Protein AF-A0A8S3HU42-F1 (afdb_monomer_lite)

Organism: NCBI:txid392030

Structure (mmCIF, N/CA/C/O backbone):
data_AF-A0A8S3HU42-F1
#
_entry.id   AF-A0A8S3HU42-F1
#
loop_
_atom_site.group_PDB
_atom_site.id
_atom_site.type_symbol
_atom_site.label_atom_id
_atom_site.label_alt_id
_atom_site.label_comp_id
_atom_site.label_asym_id
_atom_site.label_entity_id
_atom_site.label_seq_id
_atom_site.pdbx_PDB_ins_code
_atom_site.Cartn_x
_atom_site.Cartn_y
_atom_site.Cartn_z
_atom_site.occupancy
_atom_site.B_iso_or_equiv
_atom_site.auth_seq_id
_atom_site.auth_comp_id
_atom_site.auth_asym_id
_atom_site.auth_atom_id
_atom_site.pdbx_PDB_model_num
ATOM 1 N N . MET A 1 1 ? -23.505 -16.323 0.533 1.00 40.16 1 MET A N 1
ATOM 2 C CA . MET A 1 1 ? -22.306 -15.643 1.059 1.00 40.16 1 MET A CA 1
ATOM 3 C C . MET A 1 1 ? -21.952 -14.585 0.033 1.00 40.16 1 MET A C 1
ATOM 5 O O . MET A 1 1 ? -21.432 -14.932 -1.016 1.00 40.16 1 MET A O 1
ATOM 9 N N . ASN A 1 2 ? -22.410 -13.351 0.246 1.00 40.56 2 ASN A N 1
ATOM 10 C CA . ASN A 1 2 ? -22.201 -12.259 -0.703 1.00 40.56 2 ASN A CA 1
ATOM 11 C C . ASN A 1 2 ? -20.874 -11.591 -0.357 1.00 40.56 2 ASN A C 1
ATOM 13 O O . ASN A 1 2 ? -20.820 -10.845 0.618 1.00 40.56 2 ASN A O 1
ATOM 17 N N . ALA A 1 3 ? -19.832 -11.875 -1.140 1.00 42.25 3 ALA A N 1
ATOM 18 C CA . ALA A 1 3 ? -18.680 -10.989 -1.212 1.00 42.25 3 ALA A CA 1
ATOM 19 C C . ALA A 1 3 ? -19.200 -9.584 -1.550 1.00 42.25 3 ALA A C 1
ATOM 21 O O . ALA A 1 3 ? -20.074 -9.421 -2.413 1.00 42.25 3 ALA A O 1
ATOM 22 N N . SER A 1 4 ? -18.747 -8.586 -0.797 1.00 45.59 4 SER A N 1
ATOM 23 C CA . SER A 1 4 ? -19.149 -7.199 -1.007 1.00 45.59 4 SER A CA 1
ATOM 24 C C . SER A 1 4 ? -18.791 -6.801 -2.440 1.00 45.59 4 SER A C 1
ATOM 26 O O . SER A 1 4 ? -17.710 -7.123 -2.925 1.00 45.59 4 SER A O 1
ATOM 28 N N . HIS A 1 5 ? -19.676 -6.088 -3.140 1.00 39.41 5 HIS A N 1
ATOM 29 C CA . HIS A 1 5 ? -19.433 -5.641 -4.521 1.00 39.41 5 HIS A CA 1
ATOM 30 C C . HIS A 1 5 ? -18.139 -4.808 -4.667 1.0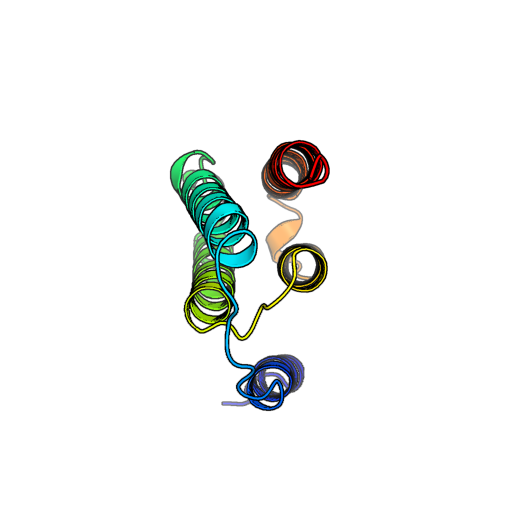0 39.41 5 HIS A C 1
ATOM 32 O O . HIS A 1 5 ? -17.595 -4.707 -5.764 1.00 39.41 5 HIS A O 1
ATOM 38 N N . ALA A 1 6 ? -17.623 -4.246 -3.567 1.00 45.06 6 ALA A N 1
ATOM 39 C CA . ALA A 1 6 ? -16.335 -3.555 -3.522 1.00 45.06 6 ALA A CA 1
ATOM 40 C C . ALA A 1 6 ? -15.127 -4.504 -3.660 1.00 45.06 6 ALA A C 1
ATOM 42 O O . ALA A 1 6 ? -14.125 -4.142 -4.269 1.00 45.06 6 ALA A O 1
ATOM 43 N N . GLU A 1 7 ? -15.235 -5.727 -3.143 1.00 39.06 7 GLU A N 1
ATOM 44 C CA . GLU A 1 7 ? -14.181 -6.749 -3.169 1.00 39.06 7 GLU A CA 1
ATOM 45 C C . GLU A 1 7 ? -13.988 -7.294 -4.593 1.00 39.06 7 GLU A C 1
ATOM 47 O O . GLU A 1 7 ? -12.871 -7.367 -5.100 1.00 39.06 7 GLU A O 1
ATOM 52 N N . ILE A 1 8 ? -15.105 -7.528 -5.291 1.00 42.81 8 ILE A N 1
ATOM 53 C CA . ILE A 1 8 ? -15.135 -8.022 -6.676 1.00 42.81 8 ILE A CA 1
ATOM 54 C C . ILE A 1 8 ? -14.583 -6.981 -7.666 1.00 42.81 8 ILE A C 1
ATOM 56 O O . ILE A 1 8 ? -13.980 -7.346 -8.676 1.00 42.81 8 ILE A O 1
ATOM 60 N N . ASN A 1 9 ? -14.769 -5.685 -7.397 1.00 43.31 9 ASN A N 1
ATOM 61 C CA . ASN A 1 9 ? -14.236 -4.627 -8.260 1.00 43.31 9 ASN A CA 1
ATOM 62 C C . ASN A 1 9 ? -12.725 -4.424 -8.087 1.00 43.31 9 ASN A C 1
ATOM 64 O O . ASN A 1 9 ? -12.053 -4.093 -9.061 1.00 43.31 9 ASN A O 1
ATOM 68 N N . TYR A 1 10 ? -12.184 -4.659 -6.890 1.00 45.78 10 TYR A N 1
ATOM 69 C CA . TYR A 1 10 ? -10.748 -4.546 -6.639 1.00 45.78 10 TYR A CA 1
ATOM 70 C C . TYR A 1 10 ? -9.966 -5.671 -7.331 1.00 45.78 10 TYR A C 1
ATOM 72 O O . TYR A 1 10 ? -9.000 -5.404 -8.038 1.00 45.78 10 TYR A O 1
ATOM 80 N N . GLU A 1 11 ? -10.437 -6.916 -7.227 1.00 44.22 11 GLU A N 1
ATOM 81 C CA . GLU A 1 11 ? -9.807 -8.062 -7.900 1.00 44.22 11 GLU A CA 1
ATOM 82 C C . GLU A 1 11 ? -9.888 -7.960 -9.431 1.00 44.22 11 GLU A C 1
ATOM 84 O O . GLU A 1 11 ? -8.931 -8.295 -10.131 1.00 44.22 11 GLU A O 1
ATOM 89 N N . LYS A 1 12 ? -10.999 -7.433 -9.966 1.00 42.09 12 LYS A N 1
ATOM 90 C CA . LYS A 1 12 ? -11.146 -7.199 -11.411 1.00 42.09 12 LYS A CA 1
ATOM 91 C C . LYS A 1 12 ? -10.255 -6.082 -11.941 1.00 42.09 12 LYS A C 1
ATOM 93 O O . LYS A 1 12 ? -9.712 -6.231 -13.028 1.00 42.09 12 LYS A O 1
ATOM 98 N N . SER A 1 13 ? -10.080 -4.993 -11.192 1.00 46.72 13 SER A N 1
ATOM 99 C CA . SER A 1 13 ? -9.265 -3.862 -11.651 1.00 46.72 13 SER A CA 1
ATOM 100 C C . SER A 1 13 ? -7.782 -4.214 -11.809 1.00 46.72 13 SER A C 1
ATOM 102 O O . SER A 1 13 ? -7.084 -3.541 -12.560 1.00 46.72 13 SER A O 1
ATOM 104 N N . ILE A 1 14 ? -7.303 -5.251 -11.113 1.00 43.12 14 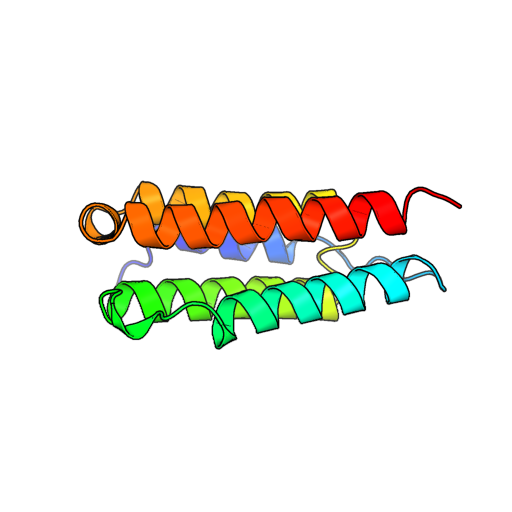ILE A N 1
ATOM 105 C CA . ILE A 1 14 ? -5.904 -5.700 -11.162 1.00 43.12 14 ILE A CA 1
ATOM 106 C C . ILE A 1 14 ? -5.680 -6.739 -12.269 1.00 43.12 14 ILE A C 1
ATOM 108 O O . ILE A 1 14 ? -4.614 -6.766 -12.878 1.00 43.12 14 ILE A O 1
ATOM 112 N N . ALA A 1 15 ? -6.691 -7.552 -12.589 1.00 45.44 15 ALA A N 1
ATOM 113 C CA . ALA A 1 15 ? -6.599 -8.565 -13.641 1.00 45.44 15 ALA A CA 1
ATOM 114 C C . ALA A 1 15 ? -6.514 -7.980 -15.069 1.00 45.44 15 ALA A C 1
ATOM 116 O O . ALA A 1 15 ? -5.963 -8.631 -15.955 1.00 45.44 15 ALA A O 1
ATOM 117 N N . ASP A 1 16 ? -7.023 -6.762 -15.291 1.00 44.19 16 ASP A N 1
ATOM 118 C CA . ASP A 1 16 ? -7.022 -6.098 -16.607 1.00 44.19 16 ASP A CA 1
ATOM 119 C C . ASP A 1 16 ? -5.712 -5.339 -16.927 1.00 44.19 16 ASP A C 1
ATOM 121 O O . ASP A 1 16 ? -5.518 -4.879 -18.057 1.00 44.19 16 ASP A O 1
ATOM 125 N N . LEU A 1 17 ? -4.776 -5.228 -15.976 1.00 45.91 17 LEU A N 1
ATOM 126 C CA . LEU A 1 17 ? -3.487 -4.554 -16.175 1.00 45.91 17 LEU A CA 1
ATOM 127 C C . LEU A 1 17 ? -2.477 -5.522 -16.804 1.00 45.91 17 LEU A C 1
ATOM 129 O O . LEU A 1 17 ? -1.693 -6.199 -16.142 1.00 45.91 17 LEU A O 1
ATOM 133 N N . GLY A 1 18 ? -2.584 -5.622 -18.128 1.00 44.31 18 GLY A N 1
ATOM 134 C CA . GLY A 1 18 ? -1.859 -6.554 -18.977 1.00 44.31 18 GLY A CA 1
ATOM 135 C C . GLY A 1 18 ? -0.331 -6.538 -18.849 1.00 44.31 18 GLY A C 1
ATOM 136 O O . GLY A 1 18 ? 0.319 -5.537 -18.560 1.00 44.31 18 GLY A O 1
ATOM 137 N N . THR A 1 19 ? 0.225 -7.707 -19.162 1.00 45.22 19 THR A N 1
ATOM 138 C CA . THR A 1 19 ? 1.642 -8.064 -19.251 1.00 45.22 19 THR A CA 1
ATOM 139 C C . THR A 1 19 ? 2.466 -7.068 -20.078 1.00 45.22 19 THR A C 1
ATOM 141 O O . THR A 1 19 ? 2.528 -7.189 -21.305 1.00 45.22 19 THR A O 1
ATOM 144 N N . ASN A 1 20 ? 3.162 -6.134 -19.428 1.00 42.06 20 ASN A N 1
ATOM 145 C CA . ASN A 1 20 ? 4.192 -5.325 -20.078 1.00 42.06 20 ASN A CA 1
ATOM 146 C C . ASN A 1 20 ? 5.592 -5.848 -19.731 1.00 42.06 20 ASN A C 1
ATOM 148 O O . ASN A 1 20 ? 5.966 -6.037 -18.576 1.00 42.06 20 ASN A O 1
ATOM 152 N N . LYS A 1 21 ? 6.358 -6.142 -20.784 1.00 46.81 21 LYS A N 1
ATOM 153 C CA . LYS A 1 21 ? 7.718 -6.688 -20.731 1.00 46.81 21 LYS A CA 1
ATOM 154 C C . LYS A 1 21 ? 8.677 -5.658 -20.116 1.00 46.81 21 LYS A C 1
ATOM 156 O O . LYS A 1 21 ? 8.808 -4.557 -20.642 1.00 46.81 21 LYS A O 1
ATOM 161 N N . ARG A 1 22 ? 9.356 -6.057 -19.036 1.00 47.25 22 ARG A N 1
ATOM 162 C CA . ARG A 1 22 ? 10.353 -5.278 -18.280 1.00 47.25 22 ARG A CA 1
ATOM 163 C C . ARG A 1 22 ? 11.614 -4.962 -19.105 1.00 47.25 22 ARG A C 1
ATOM 165 O O . ARG A 1 22 ? 12.149 -5.846 -19.770 1.00 47.25 22 ARG A O 1
ATOM 172 N N . SER A 1 23 ? 12.127 -3.738 -18.978 1.00 47.56 23 SER A N 1
ATOM 173 C CA . SER A 1 23 ? 13.514 -3.336 -19.286 1.00 47.56 23 SER A CA 1
ATOM 174 C C . SER A 1 23 ? 14.024 -2.518 -18.094 1.00 47.56 23 SER A C 1
ATOM 176 O O . SER A 1 23 ? 13.318 -1.616 -17.669 1.00 47.56 23 SER A O 1
ATOM 178 N N . GLY A 1 24 ? 15.176 -2.709 -17.466 1.00 51.88 24 GLY A N 1
ATOM 179 C CA . GLY A 1 24 ? 16.308 -3.610 -17.654 1.00 51.88 24 GLY A CA 1
ATOM 180 C C . GLY A 1 24 ? 17.351 -3.353 -16.551 1.00 51.88 24 GLY A C 1
ATOM 181 O O . GLY A 1 24 ? 17.992 -4.302 -16.153 1.00 51.88 24 GLY A O 1
ATOM 182 N N . ASP A 1 25 ? 17.420 -2.138 -15.978 1.00 48.94 25 ASP A N 1
ATOM 183 C CA . ASP A 1 25 ? 18.275 -1.839 -14.809 1.00 48.94 25 ASP A CA 1
ATOM 184 C C . ASP A 1 25 ? 17.581 -0.922 -13.768 1.00 48.94 25 ASP A C 1
ATOM 186 O O . ASP A 1 25 ? 17.578 -1.223 -12.574 1.00 48.94 25 ASP A O 1
ATOM 190 N N . ASP A 1 26 ? 16.876 0.137 -14.192 1.00 50.94 26 ASP A N 1
ATOM 191 C CA . ASP A 1 26 ? 16.205 1.056 -13.248 1.00 50.94 26 ASP A CA 1
ATOM 192 C C . ASP A 1 26 ? 14.974 0.446 -12.571 1.00 50.94 26 ASP A C 1
ATOM 194 O O . ASP A 1 26 ? 14.733 0.675 -11.384 1.00 50.94 26 ASP A O 1
ATOM 198 N N . ILE A 1 27 ? 14.204 -0.363 -13.311 1.00 51.91 27 ILE A N 1
ATOM 199 C CA . ILE A 1 27 ? 13.011 -1.042 -12.787 1.00 51.91 27 ILE A CA 1
ATOM 200 C C . ILE A 1 27 ? 13.387 -2.064 -11.714 1.00 51.91 27 ILE A C 1
ATOM 202 O O . ILE A 1 27 ? 12.690 -2.169 -10.710 1.00 51.91 27 ILE A O 1
ATOM 206 N N . GLU A 1 28 ? 14.496 -2.782 -11.883 1.00 57.94 28 GLU A N 1
ATOM 207 C CA . GLU A 1 28 ? 14.923 -3.809 -10.929 1.00 57.94 28 GLU A CA 1
ATOM 208 C C . GLU A 1 28 ? 15.396 -3.176 -9.609 1.00 57.94 28 GLU A C 1
ATOM 210 O O . GLU A 1 28 ? 15.042 -3.652 -8.531 1.00 57.94 28 GLU A O 1
ATOM 215 N N . SER A 1 29 ? 16.081 -2.028 -9.681 1.00 66.06 29 SER A N 1
ATOM 216 C CA . SER A 1 29 ? 16.603 -1.313 -8.510 1.00 66.06 29 SER A CA 1
ATOM 217 C C . SER A 1 29 ? 15.511 -0.711 -7.610 1.00 66.06 29 SER A C 1
ATOM 219 O O . SER A 1 29 ? 15.566 -0.875 -6.388 1.00 66.06 29 SER A O 1
ATOM 221 N N . TRP A 1 30 ? 14.487 -0.046 -8.168 1.00 74.31 30 TRP A N 1
ATOM 222 C CA . TRP A 1 30 ? 13.406 0.508 -7.332 1.00 74.31 30 TRP A CA 1
ATOM 223 C C . TRP A 1 30 ? 12.415 -0.570 -6.869 1.00 74.31 30 TRP A C 1
ATOM 225 O O . TRP A 1 30 ? 11.870 -0.452 -5.773 1.00 74.31 30 TRP A O 1
ATOM 235 N N . THR A 1 31 ? 12.219 -1.639 -7.654 1.00 76.19 31 THR A N 1
ATOM 236 C CA . THR A 1 31 ? 11.357 -2.776 -7.279 1.00 76.19 31 THR A CA 1
ATOM 237 C C . THR A 1 31 ? 11.894 -3.474 -6.030 1.00 76.19 31 THR A C 1
ATOM 239 O O . THR A 1 31 ? 11.151 -3.666 -5.071 1.00 76.19 31 THR A O 1
ATOM 242 N N . VAL A 1 32 ? 13.203 -3.753 -5.973 1.00 79.75 32 VAL A N 1
ATOM 243 C CA . VAL A 1 32 ? 13.855 -4.337 -4.784 1.00 79.75 32 VAL A CA 1
ATOM 244 C C . VAL A 1 32 ? 13.730 -3.421 -3.560 1.00 79.75 32 VAL A C 1
ATOM 246 O O . VAL A 1 32 ? 13.501 -3.891 -2.440 1.00 79.75 32 VAL A O 1
ATOM 249 N N . ALA A 1 33 ? 13.846 -2.106 -3.757 1.00 81.25 33 ALA A N 1
ATOM 250 C CA . ALA A 1 33 ? 13.669 -1.133 -2.684 1.00 81.25 33 ALA A CA 1
ATOM 251 C C . ALA A 1 33 ? 12.214 -1.085 -2.177 1.00 81.25 33 ALA A C 1
ATOM 253 O O . ALA A 1 33 ? 11.983 -1.041 -0.969 1.00 81.25 33 ALA A O 1
ATOM 254 N N . ALA A 1 34 ? 11.233 -1.160 -3.080 1.00 83.38 34 ALA A N 1
ATOM 255 C CA . ALA A 1 34 ? 9.813 -1.214 -2.744 1.00 83.38 34 ALA A CA 1
ATOM 256 C C . ALA A 1 34 ? 9.428 -2.524 -2.027 1.00 83.38 34 ALA A C 1
ATOM 258 O O . ALA A 1 34 ? 8.687 -2.486 -1.044 1.00 83.38 34 ALA A O 1
ATOM 259 N N . GLU A 1 35 ? 9.983 -3.669 -2.440 1.00 82.88 35 GLU A N 1
ATOM 260 C CA . GLU A 1 35 ? 9.824 -4.946 -1.727 1.00 82.88 35 GLU A CA 1
ATOM 261 C C . GLU A 1 35 ? 10.411 -4.882 -0.311 1.00 82.88 35 GLU A C 1
ATOM 263 O O . GLU A 1 35 ? 9.776 -5.307 0.656 1.00 82.88 35 GLU A O 1
ATOM 268 N N . SER A 1 36 ? 11.601 -4.293 -0.170 1.00 83.38 36 SER A N 1
ATOM 269 C CA . SER A 1 36 ? 12.244 -4.099 1.134 1.00 83.38 36 SER A CA 1
ATOM 270 C C . SER A 1 36 ? 11.424 -3.176 2.038 1.00 83.38 36 SER A C 1
ATOM 272 O O . SER A 1 36 ? 11.297 -3.436 3.234 1.00 83.38 36 SER A O 1
ATOM 274 N N . LEU A 1 37 ? 10.824 -2.124 1.475 1.00 87.06 37 LEU A N 1
ATOM 275 C CA . LEU A 1 37 ? 9.930 -1.229 2.203 1.00 87.06 37 LEU A CA 1
ATOM 276 C C . LEU A 1 37 ? 8.685 -1.966 2.707 1.00 87.06 37 LEU A C 1
ATOM 278 O O . LEU A 1 37 ? 8.380 -1.877 3.893 1.00 87.06 37 LEU A O 1
ATOM 282 N N . LEU A 1 38 ? 8.012 -2.745 1.854 1.00 84.44 38 LEU A N 1
ATOM 283 C CA . LEU A 1 38 ? 6.875 -3.582 2.260 1.00 84.44 38 LEU A CA 1
ATOM 284 C C . LEU A 1 38 ? 7.250 -4.547 3.392 1.00 84.44 38 LEU A C 1
ATOM 286 O O . LEU A 1 38 ? 6.522 -4.674 4.376 1.00 84.44 38 LEU A O 1
ATOM 290 N N . HIS A 1 39 ? 8.411 -5.196 3.283 1.00 82.81 39 HIS A N 1
ATOM 291 C CA . HIS A 1 39 ? 8.887 -6.114 4.310 1.00 82.81 39 HIS A CA 1
ATOM 292 C C . HIS A 1 39 ? 9.188 -5.400 5.634 1.00 82.81 39 HIS A C 1
ATOM 294 O O . HIS A 1 39 ? 8.843 -5.901 6.704 1.00 82.81 39 HIS A O 1
ATOM 300 N N . ASN A 1 40 ? 9.792 -4.211 5.586 1.00 82.19 40 ASN A N 1
ATOM 301 C CA . ASN A 1 40 ? 10.057 -3.402 6.776 1.00 82.19 40 ASN A CA 1
ATOM 302 C C . ASN A 1 40 ? 8.765 -2.896 7.412 1.00 82.19 40 ASN A C 1
ATOM 304 O O . ASN A 1 40 ? 8.633 -2.930 8.632 1.00 82.19 40 ASN A O 1
ATOM 308 N N . MET A 1 41 ? 7.788 -2.498 6.597 1.00 81.31 41 MET A N 1
ATOM 309 C CA . MET A 1 41 ? 6.459 -2.144 7.075 1.00 81.31 41 MET A CA 1
ATOM 310 C C . MET A 1 41 ? 5.833 -3.304 7.848 1.00 81.31 41 MET A C 1
ATOM 312 O O . MET A 1 41 ? 5.358 -3.068 8.949 1.00 81.31 41 MET A O 1
ATOM 316 N N . LEU A 1 42 ? 5.892 -4.536 7.320 1.00 73.12 42 LEU A N 1
ATOM 317 C CA . LEU A 1 42 ? 5.331 -5.748 7.941 1.00 73.12 42 LEU A CA 1
ATOM 318 C C . LEU A 1 42 ? 6.123 -6.301 9.138 1.00 73.12 42 LEU A C 1
ATOM 320 O O . LEU A 1 42 ? 5.547 -6.987 9.979 1.00 73.12 42 LEU A O 1
ATOM 324 N N . SER A 1 43 ? 7.427 -6.039 9.220 1.00 73.69 43 SER A N 1
ATOM 325 C CA . SER A 1 43 ? 8.298 -6.620 10.253 1.00 73.69 43 SER A CA 1
ATOM 326 C C . SER A 1 43 ? 8.662 -5.662 11.386 1.00 73.69 43 SER A C 1
ATOM 328 O O . SER A 1 43 ? 8.871 -6.122 12.507 1.00 73.69 43 SER A O 1
ATOM 330 N N . GLN A 1 44 ? 8.766 -4.354 11.118 1.00 62.66 44 GLN A N 1
ATOM 331 C CA . GLN A 1 44 ? 9.233 -3.367 12.101 1.00 62.66 44 GLN A CA 1
ATOM 332 C C . GLN A 1 44 ? 8.110 -2.616 12.804 1.00 62.66 44 GLN A C 1
ATOM 334 O O . GLN A 1 44 ? 8.336 -2.069 13.883 1.00 62.66 44 GLN A O 1
ATOM 339 N N . HIS A 1 45 ? 6.913 -2.569 12.220 1.00 64.62 45 HIS A N 1
ATOM 340 C CA . HIS A 1 45 ? 5.772 -2.026 12.935 1.00 64.62 45 HIS A CA 1
ATOM 341 C C . HIS A 1 45 ? 5.176 -3.097 13.832 1.00 64.62 45 HIS A C 1
ATOM 343 O O . HIS A 1 45 ? 4.874 -4.208 13.410 1.00 64.62 45 HIS A O 1
ATOM 349 N N . ASP A 1 46 ? 5.019 -2.745 15.100 1.00 60.72 46 ASP A N 1
ATOM 350 C CA . ASP A 1 46 ? 4.445 -3.603 16.117 1.00 60.72 46 ASP A CA 1
ATOM 351 C C . ASP A 1 46 ? 2.926 -3.734 15.900 1.00 60.72 46 ASP A C 1
ATOM 353 O O . ASP A 1 46 ? 2.099 -3.117 16.569 1.00 60.72 46 ASP A O 1
ATOM 357 N N . PHE A 1 47 ? 2.552 -4.572 14.928 1.00 64.50 47 PHE A N 1
ATOM 358 C CA . PHE A 1 47 ? 1.162 -4.897 14.592 1.00 64.50 47 PHE A CA 1
ATOM 359 C C . PHE A 1 47 ? 0.403 -5.527 15.755 1.00 64.50 47 PHE A C 1
ATOM 361 O O . PHE A 1 47 ? -0.818 -5.587 15.706 1.00 64.50 47 PHE A O 1
ATOM 368 N N . HIS A 1 48 ? 1.105 -5.983 16.795 1.00 60.06 48 HIS A N 1
ATOM 369 C CA . HIS A 1 48 ? 0.538 -6.670 17.949 1.00 60.06 48 HIS A CA 1
ATOM 370 C C . HIS A 1 48 ? -0.467 -5.819 18.740 1.00 60.06 48 HIS A C 1
ATOM 372 O O . HIS A 1 48 ? -1.255 -6.379 19.502 1.00 60.06 48 HIS A O 1
ATOM 378 N N . LEU A 1 49 ? -0.446 -4.492 18.564 1.00 62.03 49 LEU A N 1
ATOM 379 C CA . LEU A 1 49 ? -1.454 -3.596 19.126 1.00 62.03 49 LEU A CA 1
ATOM 380 C C . LEU A 1 49 ? -2.718 -3.516 18.271 1.00 62.03 49 LEU A C 1
ATOM 382 O O . LEU A 1 49 ? -3.766 -3.228 18.830 1.00 62.03 49 LEU A O 1
ATOM 386 N N . LEU A 1 50 ? -2.659 -3.809 16.967 1.00 69.94 50 LEU A N 1
ATOM 387 C CA . LEU A 1 50 ? -3.844 -3.861 16.111 1.00 69.94 50 LEU A CA 1
ATOM 388 C C . LEU A 1 50 ? -4.707 -5.077 16.459 1.00 69.94 50 LEU A C 1
ATOM 390 O O . LEU A 1 50 ? -4.187 -6.151 16.761 1.00 69.94 50 LEU A O 1
ATOM 394 N N . ASP A 1 51 ? -6.026 -4.946 16.320 1.00 73.44 51 ASP A N 1
ATOM 395 C CA . ASP A 1 51 ? -6.923 -6.104 16.358 1.00 73.44 51 ASP A CA 1
ATOM 396 C C . ASP A 1 51 ? -6.527 -7.144 15.296 1.00 73.44 51 ASP A C 1
ATOM 398 O O . ASP A 1 51 ? -6.073 -6.802 14.200 1.00 73.44 51 ASP A O 1
ATOM 402 N N . VAL A 1 52 ? -6.746 -8.424 15.603 1.00 71.94 52 VAL A N 1
ATOM 403 C CA . VAL A 1 52 ? -6.381 -9.554 14.734 1.00 71.94 52 VAL A CA 1
ATOM 404 C C . VAL A 1 52 ? -6.995 -9.410 13.338 1.00 71.94 52 VAL A C 1
ATOM 406 O O . VAL A 1 52 ? -6.339 -9.739 12.349 1.00 71.94 52 VAL A O 1
ATOM 409 N N . ASN A 1 53 ? -8.209 -8.857 13.225 1.00 75.50 53 ASN A N 1
ATOM 410 C CA . ASN A 1 53 ? -8.826 -8.632 11.918 1.00 75.50 53 ASN A CA 1
ATOM 411 C C . ASN A 1 53 ? -8.098 -7.539 11.124 1.00 75.50 53 ASN A C 1
ATOM 413 O O . ASN A 1 53 ? -7.889 -7.693 9.922 1.00 75.50 53 ASN A O 1
ATOM 417 N N . CYS A 1 54 ? -7.659 -6.459 11.777 1.00 75.88 54 CYS A N 1
ATOM 418 C CA . CYS A 1 54 ? -6.872 -5.405 11.134 1.00 75.88 54 CYS A CA 1
ATOM 419 C C . CYS A 1 54 ? -5.520 -5.935 10.645 1.00 75.88 54 CYS A C 1
ATOM 421 O O . CYS A 1 54 ? -5.124 -5.629 9.521 1.00 75.88 54 CYS A O 1
ATOM 423 N N . GLN A 1 55 ? -4.851 -6.774 11.443 1.00 77.50 55 GLN A N 1
ATOM 424 C CA . GLN A 1 55 ? -3.593 -7.419 11.049 1.00 77.50 55 GLN A CA 1
ATOM 425 C C . GLN A 1 55 ? -3.780 -8.316 9.819 1.00 77.50 55 GLN A C 1
ATOM 427 O O . GLN A 1 55 ? -3.002 -8.238 8.871 1.00 77.50 55 GLN A O 1
ATOM 432 N N . GLN A 1 56 ? -4.836 -9.136 9.802 1.00 78.62 56 GLN A N 1
ATOM 433 C CA . GLN A 1 56 ? -5.134 -10.026 8.677 1.00 78.62 56 GLN A CA 1
ATOM 434 C C . GLN A 1 56 ? -5.458 -9.255 7.395 1.00 78.62 56 GLN A C 1
ATOM 436 O O . GLN A 1 56 ? -4.963 -9.614 6.326 1.00 78.62 56 GLN A O 1
ATOM 441 N N . ILE A 1 57 ? -6.251 -8.182 7.493 1.00 79.38 57 ILE A N 1
ATOM 442 C CA . ILE A 1 57 ? -6.576 -7.328 6.344 1.00 79.38 57 ILE A CA 1
ATOM 443 C C . ILE A 1 57 ? -5.306 -6.662 5.807 1.00 79.38 57 ILE A C 1
ATOM 445 O O . ILE A 1 57 ? -5.066 -6.703 4.602 1.00 79.38 57 ILE A O 1
ATOM 449 N N . LEU A 1 58 ? -4.481 -6.083 6.682 1.00 80.94 58 LEU A N 1
ATOM 450 C CA . LEU A 1 58 ? -3.213 -5.460 6.297 1.00 80.94 58 LEU A CA 1
ATOM 451 C C . LEU A 1 58 ? -2.272 -6.449 5.615 1.00 80.94 58 LEU A C 1
ATOM 453 O O . LEU A 1 58 ? -1.810 -6.169 4.511 1.00 80.94 58 LEU A O 1
ATOM 457 N N . SER A 1 59 ? -2.044 -7.611 6.234 1.00 82.56 59 SER A N 1
ATOM 458 C CA . SER A 1 59 ? -1.188 -8.662 5.676 1.00 82.56 59 SER A CA 1
ATOM 459 C C . SER A 1 59 ? -1.683 -9.081 4.297 1.00 82.56 59 SER A C 1
ATOM 461 O O . SER A 1 59 ? -0.930 -9.016 3.334 1.00 82.56 59 SER A O 1
ATOM 463 N N . SER A 1 60 ? -2.973 -9.404 4.164 1.00 84.06 60 SER A N 1
ATOM 464 C CA . SER A 1 60 ? -3.544 -9.845 2.888 1.00 84.06 60 SER A CA 1
ATOM 465 C C . SER A 1 60 ? -3.427 -8.784 1.789 1.00 84.06 60 SER A C 1
ATOM 467 O O . SER A 1 60 ? -3.174 -9.118 0.630 1.00 84.06 60 SER A O 1
ATOM 469 N N . LYS A 1 61 ? -3.598 -7.500 2.125 1.00 85.94 61 LYS A N 1
ATOM 470 C CA . LYS A 1 61 ? -3.465 -6.417 1.147 1.00 85.94 61 LYS A CA 1
ATOM 471 C C . LYS A 1 61 ? -2.008 -6.149 0.767 1.00 85.94 61 LYS A C 1
ATOM 473 O O . LYS A 1 61 ? -1.744 -5.926 -0.411 1.00 85.94 61 LYS A O 1
ATOM 478 N N . PHE A 1 62 ? -1.071 -6.193 1.712 1.00 86.44 62 PHE A N 1
ATOM 479 C CA . PHE A 1 62 ? 0.356 -6.038 1.406 1.00 86.44 62 PHE A CA 1
ATOM 480 C C . PHE A 1 62 ? 0.914 -7.228 0.622 1.00 86.44 62 PHE A C 1
ATOM 482 O O . PHE A 1 62 ? 1.646 -6.997 -0.338 1.00 86.44 62 PHE A O 1
ATOM 489 N N . ASP A 1 63 ? 0.485 -8.458 0.918 1.00 85.75 63 ASP A N 1
ATOM 490 C CA . ASP A 1 63 ? 0.833 -9.649 0.131 1.00 85.75 63 ASP A CA 1
ATOM 491 C C . ASP A 1 63 ? 0.405 -9.492 -1.336 1.00 85.75 63 ASP A C 1
ATOM 493 O O . ASP A 1 63 ? 1.150 -9.830 -2.257 1.00 85.75 63 ASP A O 1
ATOM 497 N N . LEU A 1 64 ? -0.782 -8.923 -1.576 1.00 86.88 64 LEU A N 1
ATOM 498 C CA . LEU A 1 64 ? -1.260 -8.660 -2.931 1.00 86.88 64 LEU A CA 1
ATOM 499 C C . LEU A 1 64 ? -0.427 -7.587 -3.644 1.00 86.88 64 LEU A C 1
ATOM 501 O O . LEU A 1 64 ? -0.072 -7.767 -4.808 1.00 86.88 64 LEU A O 1
ATOM 505 N N . VAL A 1 65 ? -0.099 -6.480 -2.969 1.00 87.50 65 VAL A N 1
ATOM 506 C CA . VAL A 1 65 ? 0.764 -5.435 -3.548 1.00 87.50 65 VAL A CA 1
ATOM 507 C C . VAL A 1 65 ? 2.138 -6.006 -3.884 1.00 87.50 65 VAL A C 1
ATOM 509 O O . VAL A 1 65 ? 2.640 -5.760 -4.979 1.00 87.50 65 VAL A O 1
ATOM 512 N N . GLN A 1 66 ? 2.711 -6.826 -2.999 1.00 85.38 66 GLN A N 1
ATOM 513 C CA . GLN A 1 66 ? 3.975 -7.511 -3.245 1.00 85.38 66 GLN A CA 1
ATOM 514 C C . GLN A 1 66 ? 3.884 -8.444 -4.456 1.00 85.38 66 GLN A C 1
ATOM 516 O O . GLN A 1 66 ? 4.737 -8.388 -5.339 1.00 85.38 66 GLN A O 1
ATOM 521 N N . ALA A 1 67 ? 2.839 -9.269 -4.543 1.00 84.44 67 ALA A N 1
ATOM 522 C CA . ALA A 1 67 ? 2.640 -10.158 -5.682 1.00 84.44 67 ALA A CA 1
ATOM 523 C C . ALA A 1 67 ? 2.516 -9.373 -6.998 1.00 84.44 67 ALA A C 1
ATOM 525 O O . ALA A 1 67 ? 3.119 -9.748 -8.002 1.00 84.44 67 ALA A O 1
ATOM 526 N N . ASN A 1 68 ? 1.780 -8.262 -7.000 1.00 84.25 68 ASN A N 1
ATOM 527 C CA . ASN A 1 68 ? 1.620 -7.418 -8.184 1.00 84.25 68 ASN A CA 1
ATOM 528 C C . ASN A 1 68 ? 2.923 -6.715 -8.578 1.00 84.25 68 ASN A C 1
ATOM 530 O O . ASN A 1 68 ? 3.222 -6.595 -9.766 1.00 84.25 68 ASN A O 1
ATOM 534 N N . LEU A 1 69 ? 3.724 -6.301 -7.599 1.00 82.94 69 LEU A N 1
ATOM 535 C CA . LEU A 1 69 ? 5.048 -5.730 -7.816 1.00 82.94 69 LEU A CA 1
ATOM 536 C C . LEU A 1 69 ? 6.004 -6.767 -8.437 1.00 82.94 69 LEU A C 1
ATOM 538 O O . LEU A 1 69 ? 6.545 -6.544 -9.523 1.00 82.94 69 LEU A O 1
ATOM 542 N N . VAL A 1 70 ? 6.124 -7.953 -7.828 1.00 79.94 70 VAL A N 1
ATOM 543 C CA . VAL A 1 70 ? 6.999 -9.051 -8.288 1.00 79.94 70 VAL A CA 1
ATOM 544 C C . VAL A 1 70 ? 6.592 -9.572 -9.667 1.00 79.94 70 VAL A C 1
ATOM 546 O O . VAL A 1 70 ? 7.464 -9.858 -10.490 1.00 79.94 70 VAL A O 1
ATOM 549 N N . ASN A 1 71 ? 5.292 -9.632 -9.962 1.00 79.56 71 ASN A N 1
ATOM 550 C CA . ASN A 1 71 ? 4.775 -10.058 -11.266 1.00 79.56 71 ASN A CA 1
ATOM 551 C C . ASN A 1 71 ? 4.820 -8.954 -12.339 1.00 79.56 71 ASN A C 1
ATOM 553 O O . ASN A 1 71 ? 4.523 -9.224 -13.500 1.00 79.56 71 ASN A O 1
ATOM 557 N N . GLY A 1 72 ? 5.205 -7.724 -11.978 1.00 73.38 72 GLY A N 1
ATOM 558 C CA . GLY A 1 72 ? 5.322 -6.598 -12.911 1.00 73.38 72 GLY A CA 1
ATOM 559 C C . GLY A 1 72 ? 3.982 -5.990 -13.326 1.00 73.38 72 GLY A C 1
ATOM 560 O O . GLY A 1 72 ? 3.931 -5.283 -14.327 1.00 73.38 72 GLY A O 1
ATOM 561 N N . VAL A 1 73 ? 2.920 -6.265 -12.564 1.00 79.62 73 VAL A N 1
ATOM 562 C CA . VAL A 1 73 ? 1.615 -5.601 -12.690 1.00 79.62 73 VAL A CA 1
ATOM 563 C C . VAL A 1 73 ? 1.725 -4.151 -12.217 1.00 79.62 73 VAL A C 1
ATOM 565 O O . VAL A 1 73 ? 1.206 -3.254 -12.869 1.00 79.62 73 VAL A O 1
ATOM 568 N N . LEU A 1 74 ? 2.444 -3.911 -11.114 1.00 79.25 74 LEU A N 1
ATOM 569 C CA . LEU A 1 74 ? 2.852 -2.564 -10.711 1.00 79.25 74 LEU A CA 1
ATOM 570 C C . LEU A 1 74 ? 4.168 -2.252 -11.418 1.00 79.25 74 LEU A C 1
ATOM 572 O O . LEU A 1 74 ? 5.226 -2.758 -11.047 1.00 79.25 74 LEU A O 1
ATOM 576 N N . SER A 1 75 ? 4.074 -1.467 -12.486 1.00 74.81 75 SER A N 1
ATOM 577 C CA . SER A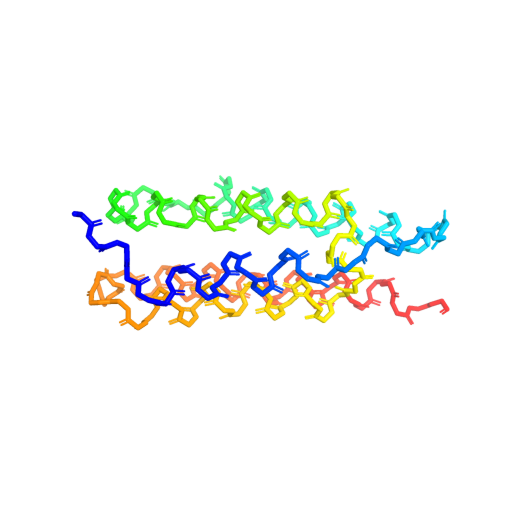 1 75 ? 5.183 -1.176 -13.396 1.00 74.81 75 SER A CA 1
ATOM 578 C C . SER A 1 75 ? 5.864 0.162 -13.105 1.00 74.81 75 SER A C 1
ATOM 580 O O . SER A 1 75 ? 6.945 0.438 -13.628 1.00 74.81 75 SER A O 1
ATOM 582 N N . SER A 1 76 ? 5.263 0.976 -12.236 1.00 81.19 76 SER A N 1
ATOM 583 C CA . SER A 1 76 ? 5.746 2.300 -11.857 1.00 81.19 76 SER A CA 1
ATOM 584 C C . SER A 1 76 ? 5.643 2.566 -10.353 1.00 81.19 76 SER A C 1
ATOM 586 O O . SER A 1 76 ? 4.853 1.955 -9.627 1.00 81.19 76 SER A O 1
ATOM 588 N N . ARG A 1 77 ? 6.435 3.542 -9.893 1.00 83.94 77 ARG A N 1
ATOM 589 C CA . ARG A 1 77 ? 6.429 4.019 -8.503 1.00 83.94 77 ARG A CA 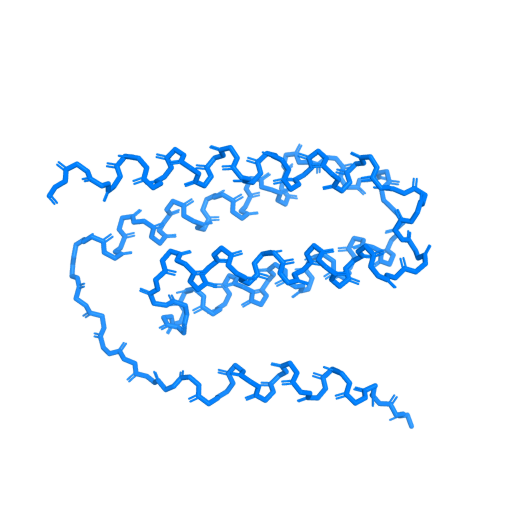1
ATOM 590 C C . ARG A 1 77 ? 5.064 4.588 -8.111 1.00 83.94 77 ARG A C 1
ATOM 592 O O . ARG A 1 77 ? 4.596 4.316 -7.011 1.00 83.94 77 ARG A O 1
ATOM 599 N N . ASP A 1 78 ? 4.408 5.303 -9.024 1.00 85.88 78 ASP A N 1
ATOM 600 C CA . ASP A 1 78 ? 3.081 5.883 -8.798 1.00 85.88 78 ASP A CA 1
ATOM 601 C C . ASP A 1 78 ? 2.005 4.801 -8.635 1.00 85.88 78 ASP A C 1
ATOM 603 O O . ASP A 1 78 ? 1.139 4.913 -7.772 1.00 85.88 78 ASP A O 1
ATOM 607 N N . GLU A 1 79 ? 2.051 3.722 -9.424 1.00 85.69 79 GLU A N 1
ATOM 608 C CA . GLU A 1 79 ? 1.125 2.587 -9.276 1.00 85.69 79 GLU A CA 1
ATOM 609 C C . GLU A 1 79 ? 1.306 1.882 -7.926 1.00 85.69 79 GLU A C 1
ATOM 611 O O . GLU A 1 79 ? 0.325 1.542 -7.257 1.00 85.69 79 GLU A O 1
ATOM 616 N N . PHE A 1 80 ? 2.555 1.704 -7.491 1.00 88.19 80 PHE A N 1
ATOM 617 C CA . PHE A 1 80 ? 2.865 1.173 -6.166 1.00 88.19 80 PHE A CA 1
ATOM 618 C C . PHE A 1 80 ? 2.370 2.099 -5.046 1.00 88.19 80 PHE A C 1
ATOM 620 O O . PHE A 1 80 ? 1.658 1.648 -4.147 1.00 88.19 80 PHE A O 1
ATOM 627 N N . HIS A 1 81 ? 2.666 3.397 -5.131 1.00 90.31 81 HIS A N 1
ATOM 628 C CA . HIS A 1 81 ? 2.225 4.403 -4.163 1.00 90.31 81 HIS A CA 1
ATOM 629 C C . HIS A 1 81 ? 0.704 4.447 -4.026 1.00 90.31 81 HIS A C 1
ATOM 631 O O . HIS A 1 81 ? 0.172 4.327 -2.921 1.00 90.31 81 HIS A O 1
ATOM 637 N N . ASN A 1 82 ? -0.003 4.518 -5.154 1.00 88.12 82 ASN A N 1
ATOM 638 C CA . ASN A 1 82 ? -1.462 4.524 -5.177 1.00 88.12 82 ASN A CA 1
ATOM 639 C C . ASN A 1 82 ? -2.052 3.242 -4.580 1.00 88.12 82 ASN A C 1
ATOM 641 O O . ASN A 1 82 ? -3.027 3.316 -3.833 1.00 88.12 82 ASN A O 1
ATOM 645 N N . SER A 1 83 ? -1.430 2.084 -4.827 1.00 89.62 83 SER A N 1
ATOM 646 C CA . SER A 1 83 ? -1.874 0.816 -4.238 1.00 89.62 83 SER A CA 1
ATOM 647 C C . SER A 1 83 ? -1.804 0.839 -2.708 1.00 89.62 83 SER A C 1
ATOM 649 O O . SER A 1 83 ? -2.733 0.382 -2.044 1.00 89.62 83 SER A O 1
ATOM 651 N N . ILE A 1 84 ? -0.747 1.418 -2.128 1.00 90.38 84 ILE A N 1
ATOM 652 C CA . ILE A 1 84 ? -0.613 1.562 -0.670 1.00 90.38 84 ILE A CA 1
ATOM 653 C C . ILE A 1 84 ? -1.594 2.601 -0.110 1.00 90.38 84 ILE A C 1
ATOM 655 O O . ILE A 1 84 ? -2.219 2.366 0.929 1.00 90.38 84 ILE A O 1
ATOM 659 N N . LEU A 1 85 ? -1.798 3.721 -0.809 1.00 88.75 85 LEU A N 1
ATOM 660 C CA . LEU A 1 85 ? -2.794 4.726 -0.425 1.00 88.75 85 LEU A CA 1
ATOM 661 C C . LEU A 1 85 ? -4.222 4.173 -0.433 1.00 88.75 85 LEU A C 1
ATOM 663 O O . LEU A 1 85 ? -5.026 4.533 0.429 1.00 88.75 85 LEU A O 1
ATOM 667 N N . ASP A 1 86 ? -4.549 3.279 -1.361 1.00 88.38 86 ASP A N 1
ATOM 668 C CA . ASP A 1 86 ? -5.856 2.627 -1.393 1.00 88.38 86 ASP A CA 1
ATOM 669 C C . ASP A 1 86 ? -6.054 1.677 -0.212 1.00 88.38 86 ASP A C 1
ATOM 671 O O . ASP A 1 86 ? -7.151 1.605 0.346 1.00 88.38 86 ASP A O 1
ATOM 675 N N . ILE A 1 87 ? -4.994 1.007 0.249 1.00 87.12 87 ILE A N 1
ATOM 676 C CA . ILE A 1 87 ? -5.036 0.223 1.491 1.00 87.12 87 ILE A CA 1
ATOM 677 C C . ILE A 1 87 ? -5.317 1.139 2.678 1.00 87.12 87 ILE A C 1
ATOM 679 O O . ILE A 1 87 ? -6.222 0.846 3.461 1.00 87.12 87 ILE A O 1
ATOM 683 N N . LYS A 1 88 ? -4.617 2.279 2.776 1.00 86.12 88 LYS A N 1
ATOM 684 C CA . LYS A 1 88 ? -4.883 3.294 3.805 1.00 86.12 88 LYS A CA 1
ATOM 685 C C . LYS A 1 88 ? -6.349 3.721 3.780 1.00 86.12 88 LYS A C 1
ATOM 687 O O . LYS A 1 88 ? -7.032 3.621 4.791 1.00 86.12 88 LYS A O 1
ATOM 692 N N . ARG A 1 89 ? -6.874 4.130 2.623 1.00 85.19 89 ARG A N 1
ATOM 693 C CA . ARG A 1 89 ? -8.281 4.550 2.486 1.00 85.19 89 ARG A CA 1
ATOM 694 C C . ARG A 1 89 ? -9.253 3.456 2.925 1.00 85.19 89 ARG A C 1
ATOM 696 O O . ARG A 1 89 ? -10.183 3.738 3.673 1.00 85.19 89 ARG A O 1
ATOM 703 N N . ASN A 1 90 ? -9.037 2.216 2.492 1.00 82.12 90 ASN A N 1
ATOM 704 C CA . ASN A 1 90 ? -9.910 1.093 2.836 1.00 82.12 90 ASN A CA 1
ATOM 705 C C . ASN A 1 90 ? -9.899 0.772 4.334 1.00 82.12 90 ASN A C 1
ATOM 707 O O . ASN A 1 90 ? -10.946 0.441 4.887 1.00 82.12 90 ASN A O 1
ATOM 711 N N . LEU A 1 91 ? -8.743 0.891 4.989 1.00 79.00 91 LEU A N 1
ATOM 712 C CA . LEU A 1 91 ? -8.632 0.681 6.428 1.00 79.00 91 LEU A CA 1
ATOM 713 C C . LEU A 1 91 ? -9.319 1.801 7.203 1.00 79.00 91 LEU A C 1
ATOM 715 O O . LEU A 1 91 ? -10.166 1.502 8.030 1.00 79.00 91 LEU A O 1
ATOM 719 N N . PHE A 1 92 ? -9.031 3.066 6.890 1.00 75.81 92 PHE A N 1
ATOM 720 C CA . PHE A 1 92 ? -9.604 4.220 7.597 1.00 75.81 92 PHE A CA 1
ATOM 721 C C . PHE A 1 92 ? -11.122 4.378 7.391 1.00 75.81 92 PHE A C 1
ATOM 723 O O . PHE A 1 92 ? -11.803 4.977 8.220 1.00 75.81 92 PHE A O 1
ATOM 730 N N . ASN A 1 93 ? -11.670 3.821 6.307 1.00 74.62 93 ASN A N 1
ATOM 731 C CA . ASN A 1 93 ? -13.114 3.770 6.067 1.00 74.62 93 ASN A CA 1
ATOM 732 C C . ASN A 1 93 ? -13.817 2.612 6.800 1.00 74.62 93 ASN A C 1
ATOM 734 O O . ASN A 1 93 ? -15.045 2.520 6.750 1.00 74.62 93 ASN A O 1
ATOM 738 N N . ASN A 1 94 ? -13.074 1.713 7.450 1.00 69.88 94 ASN A N 1
ATOM 739 C CA . ASN A 1 94 ? -13.625 0.602 8.214 1.00 69.88 94 ASN A CA 1
ATOM 740 C C . ASN A 1 94 ? -13.719 0.998 9.696 1.00 69.88 94 ASN A C 1
ATOM 742 O O . ASN A 1 94 ? -12.742 1.459 10.271 1.00 69.88 94 ASN A O 1
ATOM 746 N N . ASP A 1 95 ? -14.867 0.789 10.349 1.00 61.44 95 ASP A N 1
ATOM 747 C CA . ASP A 1 95 ? -15.062 1.162 11.764 1.00 61.44 95 ASP A CA 1
ATOM 748 C C . ASP A 1 95 ? -14.040 0.508 12.720 1.00 61.44 95 ASP A C 1
ATOM 750 O O . ASP A 1 95 ? -13.798 1.026 13.812 1.00 61.44 95 ASP A O 1
ATOM 754 N N . LEU A 1 96 ? -13.398 -0.584 12.290 1.00 60.56 96 LEU A N 1
ATOM 755 C CA . LEU A 1 96 ? -12.297 -1.254 12.990 1.00 60.56 96 LEU A CA 1
ATOM 756 C C . LEU A 1 96 ? -11.030 -0.386 13.142 1.00 60.56 96 LEU A C 1
ATOM 758 O O . LEU A 1 96 ? -10.235 -0.642 14.045 1.00 60.56 96 LEU A O 1
ATOM 762 N N . SER A 1 97 ? -10.824 0.639 12.306 1.00 61.50 97 SER A N 1
ATOM 763 C CA . SER A 1 97 ? -9.601 1.453 12.333 1.00 61.50 97 SER A CA 1
ATOM 764 C C . SER A 1 97 ? -9.585 2.530 13.407 1.00 61.50 97 SER A C 1
ATOM 766 O O . SER A 1 97 ? -8.501 2.946 13.790 1.00 61.50 97 SER A O 1
ATOM 768 N N . LYS A 1 98 ? -10.739 2.978 13.922 1.00 68.25 98 LYS A N 1
ATOM 769 C CA . LYS A 1 98 ? -10.804 4.117 14.866 1.00 68.25 98 LYS A CA 1
ATOM 77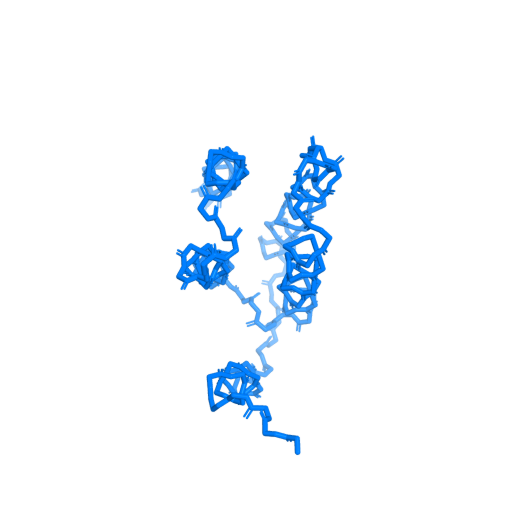0 C C . LYS A 1 98 ? -10.055 3.866 16.174 1.00 68.25 98 LYS A C 1
ATOM 772 O O . LYS A 1 98 ? -9.598 4.802 16.814 1.00 68.25 98 LYS A O 1
ATOM 777 N N . VAL A 1 99 ? -9.944 2.603 16.585 1.00 69.38 99 VAL A N 1
ATOM 778 C CA . VAL A 1 99 ? -9.212 2.213 17.802 1.00 69.38 99 VAL A CA 1
ATOM 779 C C . VAL A 1 99 ? -7.696 2.219 17.575 1.00 69.38 99 VAL A C 1
ATOM 781 O O . VAL A 1 99 ? -6.939 2.365 18.528 1.00 69.38 99 VAL A O 1
ATOM 784 N N . PHE A 1 100 ? -7.256 2.104 16.321 1.00 76.31 100 PHE A N 1
ATOM 785 C CA . PHE A 1 100 ? -5.851 1.950 15.942 1.00 76.31 100 PHE A CA 1
ATOM 786 C C . PHE A 1 100 ? -5.388 3.004 14.936 1.00 76.31 100 PHE A C 1
ATOM 788 O O . PHE A 1 100 ? -4.412 2.801 14.214 1.00 76.31 100 PHE A O 1
ATOM 795 N N . GLU A 1 101 ? -6.116 4.115 14.863 1.00 80.50 101 GLU A N 1
ATOM 796 C CA . GLU A 1 101 ? -5.921 5.150 13.856 1.00 80.50 101 GLU A CA 1
ATOM 797 C C . GLU A 1 101 ? -4.505 5.723 13.943 1.00 80.50 101 GLU A C 1
ATOM 799 O O . GLU A 1 101 ? -3.801 5.765 12.937 1.00 80.50 101 GLU A O 1
ATOM 804 N N . ASP A 1 102 ? -4.046 6.014 15.163 1.00 82.94 102 ASP A N 1
ATOM 805 C CA . ASP A 1 102 ? -2.703 6.526 15.443 1.00 82.94 102 ASP A CA 1
ATOM 806 C C . ASP A 1 102 ? -1.591 5.567 14.986 1.00 82.94 102 ASP A C 1
ATOM 808 O O . ASP A 1 102 ? -0.546 5.996 14.491 1.00 82.94 102 ASP A O 1
ATOM 812 N N . ASP A 1 103 ? -1.780 4.258 15.158 1.00 81.44 103 ASP A N 1
ATOM 813 C CA . ASP A 1 103 ? -0.765 3.262 14.804 1.00 81.44 103 ASP A CA 1
ATOM 814 C C . ASP A 1 103 ? -0.733 3.001 13.296 1.00 81.44 103 ASP A C 1
ATOM 816 O O . ASP A 1 103 ? 0.346 2.902 12.704 1.00 81.44 103 ASP A O 1
ATOM 820 N N . LEU A 1 104 ? -1.903 2.987 12.651 1.00 82.12 104 LEU A N 1
ATOM 821 C CA . LEU A 1 104 ? -2.007 2.969 11.194 1.00 82.12 104 LEU A CA 1
ATOM 822 C C . LEU A 1 104 ? -1.405 4.241 10.587 1.00 82.12 104 LEU A C 1
ATOM 824 O O . LEU A 1 104 ? -0.694 4.173 9.585 1.00 82.12 104 LEU A O 1
ATOM 828 N N . GLU A 1 105 ? -1.637 5.403 11.193 1.00 86.94 105 GLU A N 1
ATOM 829 C CA . GLU A 1 105 ? -1.081 6.666 10.722 1.00 86.94 105 GLU A CA 1
ATOM 830 C C . GLU A 1 105 ? 0.451 6.675 10.804 1.00 86.94 105 GLU A C 1
ATOM 832 O O . GLU A 1 105 ? 1.105 7.048 9.828 1.00 86.94 105 GLU A O 1
ATOM 837 N N . LYS A 1 106 ? 1.047 6.171 11.894 1.00 85.88 106 LYS A N 1
ATOM 838 C CA . LYS A 1 106 ? 2.510 5.988 11.991 1.00 85.88 106 LYS A CA 1
ATOM 839 C C . LYS A 1 106 ? 3.053 5.072 10.895 1.00 85.88 106 LYS A C 1
ATOM 841 O O . LYS A 1 106 ? 4.066 5.411 10.287 1.00 85.88 106 LYS A O 1
ATOM 846 N N . LEU A 1 107 ? 2.387 3.945 10.632 1.00 86.00 107 LEU A N 1
ATOM 847 C CA . LEU A 1 107 ? 2.778 2.995 9.585 1.00 86.00 107 LEU A CA 1
ATOM 848 C C . LEU A 1 107 ? 2.782 3.654 8.198 1.00 86.00 107 LEU A C 1
ATOM 850 O O . LEU A 1 107 ? 3.757 3.546 7.455 1.00 86.00 107 LEU A O 1
ATOM 854 N N . PHE A 1 108 ? 1.713 4.372 7.846 1.00 88.88 108 PHE A N 1
ATOM 855 C CA . PHE A 1 108 ? 1.633 5.037 6.545 1.00 88.88 108 PHE A CA 1
ATOM 856 C C . PHE A 1 108 ? 2.546 6.268 6.448 1.00 88.88 108 PHE A C 1
ATOM 858 O O . PHE A 1 108 ? 3.054 6.557 5.371 1.00 88.88 108 PHE A O 1
ATOM 865 N N . ASN A 1 109 ? 2.828 6.965 7.549 1.00 89.94 109 ASN A N 1
ATOM 866 C CA . ASN A 1 109 ? 3.807 8.057 7.557 1.00 89.94 109 ASN A CA 1
ATOM 867 C C . ASN A 1 109 ? 5.246 7.546 7.386 1.00 89.94 109 ASN A C 1
ATOM 869 O O . ASN A 1 109 ? 6.049 8.181 6.695 1.00 89.94 109 ASN A O 1
ATOM 873 N N . TYR A 1 110 ? 5.572 6.395 7.983 1.00 89.06 110 TYR A N 1
ATOM 874 C CA . TYR A 1 110 ? 6.831 5.696 7.727 1.00 89.06 110 TYR A CA 1
ATOM 875 C C . TYR A 1 110 ? 6.955 5.329 6.245 1.00 89.06 110 TYR A C 1
ATOM 877 O O . TYR A 1 110 ? 7.956 5.669 5.616 1.00 89.06 110 TYR A O 1
ATOM 885 N N . PHE A 1 111 ? 5.904 4.735 5.669 1.00 90.56 111 PHE A N 1
ATOM 886 C CA . PHE A 1 111 ? 5.850 4.424 4.242 1.00 90.56 111 PHE A CA 1
ATOM 887 C C . PHE A 1 111 ? 6.142 5.639 3.360 1.00 90.56 111 PHE A C 1
ATOM 889 O O . PHE A 1 111 ? 7.050 5.574 2.541 1.00 90.56 111 PHE A O 1
ATOM 896 N N . GLU A 1 112 ? 5.424 6.750 3.544 1.00 92.19 112 GLU A N 1
ATOM 897 C CA . GLU A 1 112 ? 5.618 7.969 2.743 1.00 92.19 112 GLU A CA 1
ATOM 898 C C . GLU A 1 112 ? 7.054 8.500 2.848 1.00 92.19 112 GLU A C 1
ATOM 900 O O . GLU A 1 112 ? 7.652 8.930 1.860 1.00 92.19 112 GLU A O 1
ATOM 905 N N . THR A 1 113 ? 7.636 8.436 4.048 1.00 90.31 113 THR A N 1
ATOM 906 C CA . THR A 1 113 ? 9.005 8.899 4.302 1.00 90.31 113 THR A CA 1
ATOM 907 C C . THR A 1 113 ? 10.032 8.052 3.555 1.00 90.31 113 THR A C 1
ATOM 909 O O . THR A 1 113 ? 10.914 8.598 2.891 1.00 90.31 113 THR A O 1
ATOM 912 N N . GLU A 1 114 ? 9.937 6.728 3.649 1.00 88.00 114 GLU A N 1
ATOM 913 C CA . GLU A 1 114 ? 10.878 5.822 2.987 1.00 88.00 114 GLU A CA 1
ATOM 914 C C . GLU A 1 114 ? 10.643 5.756 1.475 1.00 88.00 114 GLU A C 1
ATOM 916 O O . GLU A 1 114 ? 11.600 5.786 0.705 1.00 88.00 114 GLU A O 1
ATOM 921 N N . PHE A 1 115 ? 9.387 5.756 1.027 1.00 88.31 115 PHE A N 1
ATOM 922 C CA . PHE A 1 115 ? 9.046 5.790 -0.393 1.00 88.31 115 PHE A CA 1
ATOM 923 C C . PHE A 1 115 ? 9.597 7.044 -1.073 1.00 88.31 115 PHE A C 1
ATOM 925 O O . PHE A 1 115 ? 10.158 6.960 -2.167 1.00 88.31 115 PHE A O 1
ATOM 932 N N . LYS A 1 116 ? 9.527 8.200 -0.402 1.00 88.44 116 LYS A N 1
ATOM 933 C CA . LYS A 1 116 ? 10.158 9.425 -0.892 1.00 88.44 116 LYS A CA 1
ATOM 934 C C . LYS A 1 116 ? 11.672 9.270 -1.048 1.00 88.44 116 LYS A C 1
ATOM 936 O O . LYS A 1 116 ? 12.197 9.665 -2.081 1.00 88.44 116 LYS A O 1
ATOM 941 N N . LYS A 1 117 ? 12.371 8.659 -0.083 1.00 84.38 117 LYS A N 1
ATOM 942 C CA . LYS A 1 117 ? 13.821 8.403 -0.197 1.00 84.38 117 LYS A CA 1
ATOM 943 C C . LYS A 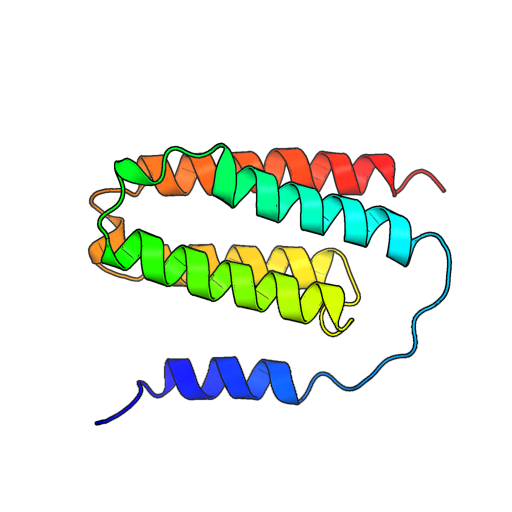1 117 ? 14.150 7.509 -1.389 1.00 84.38 117 LYS A C 1
ATOM 945 O O . LYS A 1 117 ? 15.108 7.800 -2.094 1.00 84.38 117 LYS A O 1
ATOM 950 N N . ILE A 1 118 ? 13.352 6.465 -1.627 1.00 82.06 118 ILE A N 1
ATOM 951 C CA . ILE A 1 118 ? 13.492 5.596 -2.805 1.00 82.06 118 ILE A CA 1
ATOM 952 C C . ILE A 1 118 ? 13.291 6.415 -4.087 1.00 82.06 118 ILE A C 1
ATOM 954 O O . ILE A 1 118 ? 14.064 6.305 -5.030 1.00 82.06 118 ILE A O 1
ATOM 958 N N . CYS A 1 119 ? 12.281 7.285 -4.131 1.00 82.19 119 CYS A N 1
ATOM 959 C CA . CYS A 1 119 ? 12.060 8.142 -5.294 1.00 82.19 119 CYS A CA 1
ATOM 960 C C . CYS A 1 119 ? 13.209 9.130 -5.525 1.00 82.19 119 CYS A C 1
ATOM 962 O O . CYS A 1 119 ? 13.616 9.308 -6.669 1.00 82.19 119 CYS A O 1
ATOM 964 N N . ASP A 1 120 ? 13.730 9.747 -4.462 1.00 79.25 120 ASP A N 1
ATOM 965 C CA . ASP A 1 120 ? 14.824 10.719 -4.527 1.00 79.25 120 ASP A CA 1
ATOM 966 C C . ASP A 1 120 ? 16.138 10.047 -4.970 1.00 79.25 120 ASP A C 1
ATOM 968 O O . ASP A 1 120 ? 16.822 10.564 -5.848 1.00 79.25 120 ASP A O 1
ATOM 972 N N . GLN A 1 121 ? 16.458 8.860 -4.436 1.00 70.69 121 GLN A N 1
ATOM 973 C CA . GLN A 1 121 ? 17.649 8.080 -4.809 1.00 70.69 121 GLN A CA 1
ATOM 974 C C . GLN A 1 121 ? 17.630 7.610 -6.266 1.00 70.69 121 GLN A C 1
ATOM 976 O O . GLN A 1 121 ? 18.680 7.488 -6.891 1.00 70.69 121 GLN A O 1
ATOM 981 N N . HIS A 1 122 ? 16.442 7.356 -6.814 1.00 63.50 122 HIS A N 1
ATOM 982 C CA . HIS A 1 122 ? 16.279 6.805 -8.157 1.00 63.50 122 HIS A CA 1
ATOM 983 C C . HIS A 1 122 ? 15.767 7.843 -9.176 1.00 63.50 122 HIS A C 1
ATOM 985 O O . HIS A 1 122 ? 15.339 7.461 -10.264 1.00 63.50 122 HIS A O 1
ATOM 991 N N . ASN A 1 123 ? 15.768 9.139 -8.840 1.00 59.09 123 ASN A N 1
ATOM 992 C CA . ASN A 1 123 ? 15.498 10.257 -9.763 1.00 59.09 123 ASN A CA 1
ATOM 993 C C . ASN A 1 123 ? 16.781 10.967 -10.247 1.00 59.09 123 ASN A C 1
ATOM 995 O O . ASN A 1 123 ? 16.689 11.884 -11.059 1.00 59.09 123 ASN A O 1
ATOM 999 N N . GLU A 1 124 ? 17.965 10.573 -9.764 1.00 41.16 124 GLU A N 1
ATOM 1000 C CA . GLU A 1 124 ? 19.252 11.207 -10.104 1.00 41.16 124 GLU A CA 1
ATOM 1001 C C . GLU A 1 124 ? 19.963 10.630 -11.354 1.00 41.16 124 GLU A C 1
ATOM 1003 O O . GLU A 1 124 ? 21.161 10.860 -11.527 1.00 41.16 124 GLU A O 1
ATOM 1008 N N . HIS A 1 125 ? 19.260 9.938 -12.260 1.00 38.38 125 HIS A N 1
ATOM 1009 C CA . HIS A 1 125 ? 19.851 9.397 -13.497 1.00 38.38 125 HIS A CA 1
ATOM 1010 C C . HIS A 1 125 ? 19.178 9.891 -14.781 1.00 38.38 125 HIS A C 1
ATOM 1012 O O . HIS A 1 125 ? 17.933 9.814 -14.880 1.00 38.38 125 HIS A O 1
#

Secondary structure (DSSP, 8-state):
----HHHHHHHHHHHTS--PPP-SSHHHHHHHHHHHHHHHHHHHS-GGGS-HHHHHHHHHHHHHHHHHHHTTSS-SHHHHHHHHHHHHHHHHTSGGGTTSHHHHHHHHHHHHHHHHHHHHHTS--

Sequence (125 aa):
MNASHAEINYEKSIADLGTNKRSGDDIESWTVAAESLLHNMLSQHDFHLLDVNCQQILSSKFDLVQANLVNGVLSSRDEFHNSILDIKRNLFNNDLSKVFEDDLEKLFNYFETEFKKICDQHNEH

pLDDT: mean 71.3, std 16.7, range [38.38, 92.19]

Radius of gyration: 15.27 Å; chains: 1; bounding box: 42×27×40 Å

Foldseek 3Di:
DDDPPVVVVVVVVLVPLDDDDDDDPLLVQLLVLLLVLLVCLLPVQPCVQADPVLNVLSVVLSVVLNVCSVRCSQVDLVSSLVSVVVSVVVLVPDPSCPSVVVSSVVSVVSVVVSSVVSVVVSVPD